Protein AF-A0A6A8MJF0-F1 (afdb_monomer)

Foldseek 3Di:
DDPLCVVQPDPLLVLLVVLLVVQVVLLVVVCLVVVVDDPDPLPPDPLVVLVVSPPRGQDSVLPDDDPSSNVSNCVQNVRHGDDVSSVVCCVPPPVVVVHDDDDADSCNPDDDDDPVNSVPDDDDPVVVVSSVSSVVSSVVVVVVVVD

Secondary structure (DSSP, 8-state):
--HHHHHH--HHHHHHHHHHHHHHHH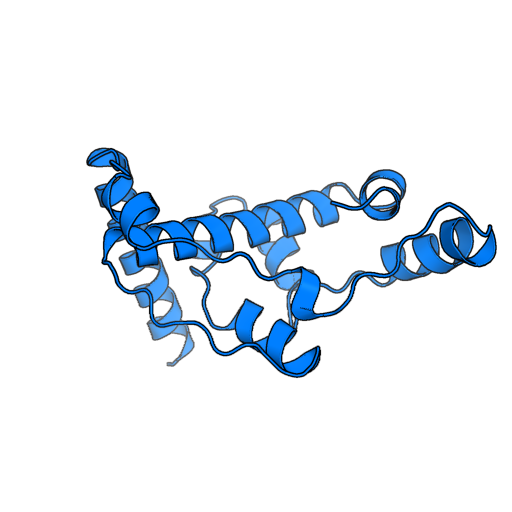HHHHHHHTT--------SSHHHHHHHHHHTSPPHHHH---HHHHHHHHHH-SSS---HHHHHHIIIIIITTT-------GGGG--PPPHHHHHT----HHHHHHHHHHHHHHHHHHHHH--

pLDDT: mean 85.82, std 11.09, range [47.94, 97.62]

Radius of gyration: 17.64 Å; Cα contacts (8 Å, |Δi|>4): 91; chains: 1; bounding box: 42×36×48 Å

Mean predicted aligned error: 6.25 Å

Solvent-accessible surface area (backbone atoms only — not comparable to full-atom values): 8968 Å² total; per-residue (Å²): 138,57,72,63,53,69,76,58,44,49,68,62,54,51,51,23,50,54,54,51,54,47,32,49,50,52,38,51,52,51,28,60,77,68,70,60,71,71,85,75,77,80,61,90,45,72,68,53,48,42,51,57,64,67,77,67,49,62,44,64,78,45,78,50,83,55,64,67,55,51,50,34,32,53,70,28,47,77,86,42,85,58,54,69,74,43,52,52,48,39,47,61,67,33,58,72,63,68,50,95,81,82,90,78,58,88,72,72,80,65,80,92,79,56,71,69,65,57,71,69,63,80,77,58,68,70,56,53,52,52,52,52,54,36,50,54,44,20,53,54,53,55,56,62,73,76,108

Sequence (147 aa):
ISAPLIAYGLIGTIHAILAHEFLHSLELIRKISKMDLVSDEITGNLFESVYADETRLFESKAVFQDRTLLDHITKRFPAGFRDHKLEDKVVKFWLKQNLPKINIALDANTVKLSAESLSKIKFDPVFLERLGQLEQKSAKIRKKKSY

Nearest PDB structures (foldseek):
  3f4m-assembly1_A  TM=2.335E-01  e=8.018E+00  Homo sapiens

Structure (mmCIF, N/CA/C/O backbone):
data_AF-A0A6A8MJF0-F1
#
_entry.id   AF-A0A6A8MJF0-F1
#
loop_
_atom_site.group_PDB
_atom_site.id
_atom_site.type_symbol
_atom_site.label_atom_id
_atom_site.label_alt_id
_atom_site.label_comp_id
_atom_site.label_asym_id
_atom_site.label_entity_id
_atom_site.label_seq_id
_atom_site.pdbx_PDB_ins_code
_atom_site.Cartn_x
_atom_site.Cartn_y
_atom_site.Cartn_z
_atom_site.occupancy
_atom_site.B_iso_or_equiv
_atom_site.auth_seq_id
_atom_site.auth_comp_id
_atom_site.auth_asym_id
_atom_site.auth_atom_id
_atom_site.pdbx_PDB_model_num
ATOM 1 N N . ILE A 1 1 ? 8.431 -6.801 -3.391 1.00 71.12 1 ILE A N 1
ATOM 2 C CA . ILE A 1 1 ? 8.868 -5.758 -4.360 1.00 71.12 1 ILE A CA 1
ATOM 3 C C . ILE A 1 1 ? 9.779 -6.416 -5.392 1.00 71.12 1 ILE A C 1
ATOM 5 O O . ILE A 1 1 ? 10.695 -7.120 -4.988 1.00 71.12 1 ILE A O 1
ATOM 9 N N . SER A 1 2 ? 9.516 -6.252 -6.692 1.00 87.31 2 SER A N 1
ATOM 10 C CA . SER A 1 2 ? 10.307 -6.881 -7.762 1.00 87.31 2 SER A CA 1
ATOM 11 C C . SER A 1 2 ? 11.415 -5.952 -8.283 1.00 87.31 2 SER A C 1
ATOM 13 O O . SER A 1 2 ? 11.277 -4.730 -8.250 1.00 87.31 2 SER A O 1
ATOM 15 N N . ALA A 1 3 ? 12.514 -6.516 -8.796 1.00 92.56 3 ALA A N 1
ATOM 16 C CA . ALA A 1 3 ? 13.615 -5.730 -9.365 1.00 92.56 3 ALA A CA 1
ATOM 17 C C . ALA A 1 3 ? 13.190 -4.788 -10.520 1.00 92.56 3 ALA A C 1
ATOM 19 O O . ALA A 1 3 ? 13.614 -3.631 -10.508 1.00 92.56 3 ALA A O 1
ATOM 20 N N . PRO A 1 4 ? 12.302 -5.189 -11.458 1.00 93.44 4 PRO A N 1
ATOM 21 C CA . PRO A 1 4 ? 11.810 -4.281 -12.495 1.00 93.44 4 PRO A CA 1
ATOM 22 C C . PRO A 1 4 ? 11.032 -3.078 -11.938 1.00 93.44 4 PRO A C 1
ATOM 24 O O . PRO A 1 4 ? 11.129 -1.981 -12.487 1.00 93.44 4 PRO A O 1
ATOM 27 N N . LEU A 1 5 ? 10.283 -3.258 -10.840 1.00 93.62 5 LEU A N 1
ATOM 28 C CA . LEU A 1 5 ? 9.567 -2.162 -10.181 1.00 93.62 5 LEU A CA 1
ATOM 29 C C . LEU A 1 5 ? 10.545 -1.126 -9.617 1.00 93.62 5 LEU A C 1
ATOM 31 O O . LEU A 1 5 ? 10.307 0.067 -9.759 1.00 93.62 5 LEU A O 1
ATOM 35 N N . ILE A 1 6 ? 11.656 -1.567 -9.025 1.00 93.44 6 ILE A N 1
ATOM 36 C CA . ILE A 1 6 ? 12.693 -0.660 -8.514 1.00 93.44 6 ILE A CA 1
ATOM 37 C C . ILE A 1 6 ? 13.414 0.040 -9.672 1.00 93.44 6 ILE A C 1
ATOM 39 O O . ILE A 1 6 ? 13.634 1.246 -9.621 1.00 93.44 6 ILE A O 1
ATOM 43 N N . ALA A 1 7 ? 13.760 -0.699 -10.728 1.00 94.50 7 ALA A N 1
ATOM 44 C CA . ALA A 1 7 ? 14.525 -0.164 -11.852 1.00 94.50 7 ALA A CA 1
ATOM 45 C C . ALA A 1 7 ? 13.745 0.869 -12.685 1.00 94.50 7 ALA A C 1
ATOM 47 O O . ALA A 1 7 ? 14.335 1.815 -13.207 1.00 94.50 7 ALA A O 1
ATOM 48 N N . TYR A 1 8 ? 12.431 0.683 -12.847 1.00 95.88 8 TYR A N 1
ATOM 49 C CA . TYR A 1 8 ? 11.631 1.465 -13.799 1.00 95.88 8 TYR A CA 1
ATOM 50 C C . TYR A 1 8 ? 10.444 2.207 -13.184 1.00 95.88 8 TYR A C 1
ATOM 52 O O . TYR A 1 8 ? 9.847 3.050 -13.867 1.00 95.88 8 TYR A O 1
ATOM 60 N N . GLY A 1 9 ? 10.092 1.905 -11.934 1.00 94.00 9 GLY A N 1
ATOM 61 C CA . GLY A 1 9 ? 9.001 2.548 -11.216 1.00 94.00 9 GLY A CA 1
ATOM 62 C C . GLY A 1 9 ? 9.306 4.011 -10.933 1.00 94.00 9 GLY A C 1
ATOM 63 O O . GLY A 1 9 ? 10.405 4.378 -10.523 1.00 94.00 9 GLY A O 1
ATOM 64 N N . LEU A 1 10 ? 8.311 4.871 -11.139 1.00 94.31 10 LEU A N 1
ATOM 65 C CA . LEU A 1 10 ? 8.398 6.247 -10.663 1.00 94.31 10 LEU A CA 1
ATOM 66 C C . LEU A 1 10 ? 8.301 6.257 -9.135 1.00 94.31 10 LEU A C 1
ATOM 68 O O . LEU A 1 10 ? 7.578 5.447 -8.557 1.00 94.31 10 LEU A O 1
ATOM 72 N N . ILE A 1 11 ? 8.937 7.233 -8.487 1.00 92.06 11 ILE A N 1
ATOM 73 C CA . ILE A 1 11 ? 8.864 7.404 -7.025 1.00 92.06 11 ILE A CA 1
ATOM 74 C C . ILE A 1 11 ? 7.404 7.453 -6.552 1.00 92.06 11 ILE A C 1
ATOM 76 O O . ILE A 1 11 ? 7.042 6.783 -5.591 1.00 92.06 11 ILE A O 1
ATOM 80 N N . GLY A 1 12 ? 6.532 8.161 -7.279 1.00 91.81 12 GLY A N 1
ATOM 81 C CA . GLY A 1 12 ? 5.098 8.201 -6.975 1.00 91.81 12 GLY A CA 1
ATOM 82 C C . GLY A 1 12 ? 4.402 6.839 -7.077 1.00 91.81 12 GLY A C 1
ATOM 83 O O . GLY A 1 12 ? 3.528 6.544 -6.269 1.00 91.81 12 GLY A O 1
ATOM 84 N N . THR A 1 13 ? 4.815 5.988 -8.021 1.00 92.31 13 THR A N 1
ATOM 85 C CA . THR A 1 13 ? 4.311 4.612 -8.162 1.00 92.31 13 THR A CA 1
ATOM 86 C C . THR A 1 13 ? 4.753 3.753 -6.978 1.00 92.31 13 THR A C 1
ATOM 88 O O . THR A 1 13 ? 3.931 3.068 -6.379 1.00 92.31 13 THR A O 1
ATOM 91 N N . ILE A 1 14 ? 6.029 3.835 -6.594 1.00 93.00 14 ILE A N 1
ATOM 92 C CA . ILE A 1 14 ? 6.570 3.099 -5.444 1.00 93.00 14 ILE A CA 1
ATOM 93 C C . ILE A 1 14 ? 5.871 3.541 -4.152 1.00 93.00 14 ILE A C 1
ATOM 95 O O . ILE A 1 14 ? 5.418 2.697 -3.387 1.00 93.00 14 ILE A O 1
ATOM 99 N N . HIS A 1 15 ? 5.718 4.850 -3.933 1.00 92.88 15 HIS A N 1
ATOM 100 C CA . HIS A 1 15 ? 5.002 5.381 -2.771 1.00 92.88 15 HIS A CA 1
ATOM 101 C C . HIS A 1 15 ? 3.540 4.931 -2.726 1.00 92.88 15 HIS A C 1
ATOM 103 O O . HIS A 1 15 ? 3.059 4.585 -1.652 1.00 92.88 15 HIS A O 1
ATOM 109 N N . ALA A 1 16 ? 2.842 4.905 -3.867 1.00 92.62 16 ALA A N 1
ATOM 110 C CA . ALA A 1 16 ? 1.463 4.424 -3.923 1.00 92.62 16 ALA A CA 1
ATOM 111 C C . ALA A 1 16 ? 1.361 2.953 -3.504 1.00 92.62 16 ALA A C 1
ATOM 113 O O . ALA A 1 16 ? 0.513 2.624 -2.682 1.00 92.62 16 ALA A O 1
ATOM 114 N N . ILE A 1 17 ? 2.248 2.095 -4.026 1.00 92.19 17 ILE A N 1
ATOM 115 C CA . ILE A 1 17 ? 2.292 0.670 -3.670 1.00 92.19 17 ILE A CA 1
ATOM 116 C C . ILE A 1 17 ? 2.578 0.506 -2.182 1.00 92.19 17 ILE A C 1
ATOM 118 O O . ILE A 1 17 ? 1.826 -0.160 -1.488 1.00 92.19 17 ILE A O 1
ATOM 122 N N . LEU A 1 18 ? 3.620 1.154 -1.661 1.00 93.06 18 LEU A N 1
ATOM 123 C CA . LEU A 1 18 ? 3.964 1.042 -0.242 1.00 93.06 18 LEU A CA 1
ATOM 124 C C . LEU A 1 18 ? 2.836 1.528 0.671 1.00 93.06 18 LEU A C 1
ATOM 126 O O . LEU A 1 18 ? 2.572 0.914 1.699 1.00 93.06 18 LEU A O 1
ATOM 130 N N . ALA A 1 19 ? 2.162 2.615 0.300 1.00 93.62 19 ALA A N 1
ATOM 131 C CA . ALA A 1 19 ? 1.031 3.115 1.062 1.00 93.62 19 ALA A CA 1
ATOM 132 C C . ALA A 1 19 ? -0.165 2.156 1.014 1.00 93.62 19 ALA A C 1
ATOM 134 O O . ALA A 1 19 ? -0.820 1.973 2.035 1.00 93.62 19 ALA A O 1
ATOM 135 N N . HIS A 1 20 ? -0.421 1.516 -0.128 1.00 91.75 20 HIS A N 1
ATOM 136 C CA . HIS A 1 20 ? -1.443 0.477 -0.268 1.00 91.75 20 HIS A CA 1
ATOM 137 C C . HIS A 1 20 ? -1.141 -0.747 0.609 1.00 91.75 20 HIS A C 1
ATOM 13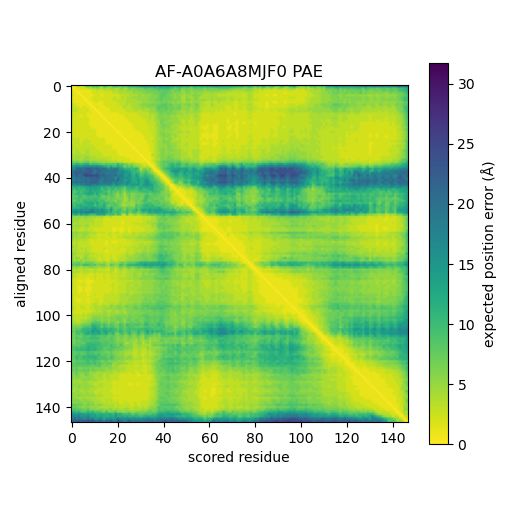9 O O . HIS A 1 20 ? -1.957 -1.122 1.446 1.00 91.75 20 HIS A O 1
ATOM 145 N N . GLU A 1 21 ? 0.078 -1.287 0.536 1.00 90.12 21 GLU A N 1
ATOM 146 C CA . GLU A 1 21 ? 0.520 -2.407 1.386 1.00 90.12 21 GLU A CA 1
ATOM 147 C C . GLU A 1 21 ? 0.520 -2.057 2.886 1.00 90.12 21 GLU A C 1
ATOM 149 O O . GLU A 1 21 ? 0.284 -2.902 3.756 1.00 90.12 21 GLU A O 1
ATOM 154 N N . PHE A 1 22 ? 0.748 -0.786 3.224 1.00 94.06 22 PHE A N 1
ATOM 155 C CA . PHE A 1 22 ? 0.618 -0.315 4.598 1.00 94.06 22 PHE A CA 1
ATOM 156 C C . PHE A 1 22 ? -0.836 -0.362 5.088 1.00 94.06 22 PHE A C 1
ATOM 158 O O . PHE A 1 22 ? -1.076 -0.748 6.233 1.00 94.06 22 PHE A O 1
ATOM 165 N N . LEU A 1 23 ? -1.817 -0.034 4.236 1.00 92.94 23 LEU A N 1
ATOM 166 C CA . LEU A 1 23 ? -3.236 -0.191 4.580 1.00 92.94 23 LEU A CA 1
ATOM 167 C C . LEU A 1 23 ? -3.581 -1.664 4.842 1.00 92.94 23 LEU A C 1
ATOM 169 O O . LEU A 1 23 ? -4.289 -1.945 5.811 1.00 92.94 23 LEU A O 1
ATOM 173 N N . HIS A 1 24 ? -3.035 -2.592 4.047 1.00 89.62 24 HIS A N 1
ATOM 174 C CA . HIS A 1 24 ? -3.186 -4.039 4.273 1.00 89.62 24 HIS A CA 1
ATOM 175 C C . HIS A 1 24 ? -2.611 -4.471 5.613 1.00 89.62 24 HIS A C 1
ATOM 177 O O . HIS A 1 24 ? -3.243 -5.212 6.362 1.00 89.62 24 HIS A O 1
ATOM 183 N N . SER A 1 25 ? -1.437 -3.947 5.958 1.00 90.88 25 SER A N 1
ATOM 184 C CA . SER A 1 25 ? -0.798 -4.221 7.246 1.00 90.88 25 SER A CA 1
ATOM 185 C C . SER A 1 25 ? -1.660 -3.740 8.420 1.00 90.88 25 SER A C 1
ATOM 187 O O . SER A 1 25 ? -1.830 -4.467 9.400 1.00 90.88 25 SER A O 1
ATOM 189 N N . LEU A 1 26 ? -2.248 -2.541 8.323 1.00 93.38 26 LEU A N 1
ATOM 190 C CA . LEU A 1 26 ? -3.169 -2.027 9.343 1.00 93.38 26 LEU A CA 1
ATOM 191 C C . LEU A 1 26 ? -4.424 -2.895 9.470 1.00 93.38 26 LEU A C 1
ATOM 193 O O . LEU A 1 26 ? -4.863 -3.165 10.587 1.00 93.38 26 LEU A O 1
ATOM 197 N N . GLU A 1 27 ? -4.990 -3.342 8.349 1.00 90.31 27 GLU A N 1
ATOM 198 C CA . GLU A 1 27 ? -6.162 -4.219 8.345 1.00 90.31 27 GLU A CA 1
ATOM 199 C C . GLU A 1 27 ? -5.858 -5.585 8.964 1.00 90.31 27 GLU A C 1
ATOM 201 O O . GLU A 1 27 ? -6.620 -6.067 9.804 1.00 90.31 27 GLU A O 1
ATOM 206 N N . LEU A 1 28 ? -4.716 -6.182 8.623 1.00 87.94 28 LEU A N 1
ATOM 207 C CA . LEU A 1 28 ? -4.269 -7.433 9.225 1.00 87.94 28 LEU A CA 1
ATOM 208 C C . LEU A 1 28 ? -4.138 -7.289 10.743 1.00 87.94 28 LEU A C 1
ATOM 210 O O . LEU A 1 28 ? -4.682 -8.098 11.492 1.00 87.94 28 LEU A O 1
ATOM 214 N N . ILE A 1 29 ? -3.470 -6.232 11.212 1.00 90.81 29 ILE A N 1
ATOM 215 C CA . ILE A 1 29 ? -3.308 -5.994 12.648 1.00 90.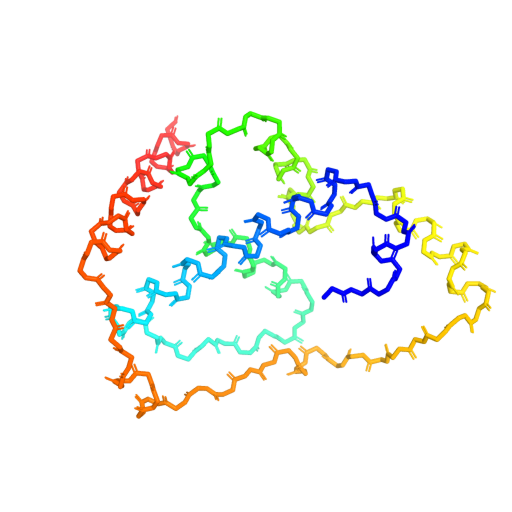81 29 ILE A CA 1
ATOM 216 C C . ILE A 1 29 ? -4.664 -5.756 13.324 1.00 90.81 29 ILE A C 1
ATOM 218 O O . ILE A 1 29 ? -4.899 -6.281 14.412 1.00 90.81 29 ILE A O 1
ATOM 222 N N . ARG A 1 30 ? -5.587 -5.030 12.679 1.00 90.75 30 ARG A N 1
ATOM 223 C CA . ARG A 1 30 ? -6.958 -4.836 13.175 1.00 90.75 30 ARG A CA 1
ATOM 224 C C . ARG A 1 30 ? -7.658 -6.177 13.382 1.00 90.75 30 ARG A C 1
ATOM 226 O O . ARG A 1 30 ? -8.159 -6.421 14.480 1.00 90.75 30 ARG A O 1
ATOM 233 N N . LYS A 1 31 ? -7.641 -7.055 12.375 1.00 88.12 31 LYS A N 1
ATOM 234 C CA . LYS A 1 31 ? -8.237 -8.398 12.452 1.00 88.12 31 LYS A CA 1
ATOM 235 C C . LYS A 1 31 ? -7.608 -9.239 13.562 1.00 88.12 31 LYS A C 1
ATOM 237 O O . LYS A 1 31 ? -8.333 -9.785 14.390 1.00 88.12 31 LYS A O 1
ATOM 242 N N . ILE A 1 32 ? -6.274 -9.270 13.645 1.00 88.50 32 ILE A N 1
ATOM 243 C CA . ILE A 1 32 ? -5.554 -9.997 14.704 1.00 88.50 32 ILE A CA 1
ATOM 244 C C . ILE A 1 32 ? -5.934 -9.455 16.087 1.00 88.50 32 ILE A C 1
ATOM 246 O O . ILE A 1 32 ? -6.249 -10.233 16.983 1.00 88.50 32 ILE A O 1
ATOM 250 N N . SER A 1 33 ? -5.959 -8.130 16.268 1.00 89.06 33 SER A N 1
ATOM 251 C CA . SER A 1 33 ? -6.252 -7.509 17.568 1.00 89.06 33 SER A CA 1
ATOM 252 C C . SER A 1 33 ? -7.661 -7.813 18.087 1.00 89.06 33 SER A C 1
ATOM 254 O O . SER A 1 33 ? -7.873 -7.846 19.296 1.00 89.06 33 SER A O 1
ATOM 256 N N . LYS A 1 34 ? -8.616 -8.057 17.181 1.00 87.69 34 LYS A N 1
ATOM 257 C CA . LYS A 1 34 ? -10.007 -8.402 17.505 1.00 87.69 34 LYS A CA 1
ATOM 258 C C . LYS A 1 34 ? -10.273 -9.909 17.523 1.00 87.69 34 LYS A C 1
ATOM 260 O O . LYS A 1 34 ? -11.402 -10.301 17.796 1.00 87.69 34 LYS A O 1
ATOM 265 N N . MET A 1 35 ? -9.265 -10.735 17.221 1.00 81.44 35 MET A N 1
ATOM 266 C CA . MET A 1 35 ? -9.426 -12.169 16.933 1.00 81.44 35 MET A CA 1
ATOM 267 C C . MET A 1 35 ? -10.492 -12.440 15.852 1.00 81.44 35 MET A C 1
ATOM 269 O O . MET A 1 35 ? -11.130 -13.488 15.834 1.00 81.44 35 MET A O 1
ATOM 273 N N . ASP A 1 36 ? -10.659 -11.492 14.929 1.00 73.69 36 ASP A N 1
ATOM 274 C CA . ASP A 1 36 ? -11.610 -11.522 13.814 1.00 73.69 36 ASP A CA 1
ATOM 275 C C . ASP A 1 36 ? -10.919 -12.088 12.562 1.00 73.69 36 ASP A C 1
ATOM 277 O O . ASP A 1 36 ? -10.768 -11.429 11.531 1.00 73.69 36 ASP A O 1
ATOM 281 N N . LEU A 1 37 ? -10.375 -13.299 12.702 1.00 67.75 37 LEU A N 1
ATOM 282 C CA . LEU A 1 37 ? -9.672 -14.019 11.643 1.00 67.75 37 LEU A CA 1
ATOM 283 C C . LEU A 1 37 ? -10.521 -15.212 11.218 1.00 67.75 37 LEU A C 1
ATOM 285 O O . LEU A 1 37 ? -10.333 -16.334 11.684 1.00 67.75 37 LEU A O 1
ATOM 289 N N . VAL A 1 38 ? -11.472 -14.967 10.323 1.00 60.41 38 VAL A N 1
ATOM 290 C CA . VAL A 1 38 ? -12.063 -16.049 9.532 1.00 60.41 38 VAL A CA 1
ATOM 291 C C . VAL A 1 38 ? -10.989 -16.523 8.552 1.00 60.41 38 VAL A C 1
ATOM 293 O O . VAL A 1 38 ? -10.245 -15.698 8.019 1.00 60.41 38 VAL A O 1
ATOM 296 N N . SER A 1 39 ? -10.871 -17.838 8.336 1.00 57.19 39 SER A N 1
ATOM 297 C CA . SER A 1 39 ? -10.021 -18.357 7.259 1.00 57.19 39 SER A CA 1
ATOM 298 C C . SER A 1 39 ? -10.452 -17.686 5.961 1.00 57.19 39 SER A C 1
ATOM 300 O O . SER A 1 39 ? -11.577 -17.904 5.513 1.00 57.19 39 SER A O 1
ATOM 302 N N . ASP A 1 40 ? -9.584 -16.858 5.386 1.00 59.53 40 ASP A N 1
ATOM 303 C CA . ASP A 1 40 ? -9.879 -16.234 4.104 1.00 59.53 40 ASP A CA 1
ATOM 304 C C . ASP A 1 40 ? -10.015 -17.327 3.040 1.00 59.53 40 ASP A C 1
ATOM 306 O O . ASP A 1 40 ? -9.239 -18.289 3.008 1.00 59.53 40 ASP A O 1
ATOM 310 N N . GLU A 1 41 ? -11.046 -17.205 2.203 1.00 57.44 41 GLU A N 1
ATOM 311 C CA . GLU A 1 41 ? -11.225 -18.083 1.055 1.00 57.44 41 GLU A CA 1
ATOM 312 C C . GLU A 1 41 ? -10.004 -17.942 0.144 1.00 57.44 41 GLU A C 1
ATOM 314 O O . GLU A 1 41 ? -9.585 -16.833 -0.198 1.00 57.44 41 GLU A O 1
ATOM 319 N N . ILE A 1 42 ? -9.412 -19.073 -0.238 1.00 59.62 42 ILE A N 1
ATOM 320 C CA . ILE A 1 42 ? -8.348 -19.086 -1.237 1.00 59.62 42 ILE A CA 1
ATOM 321 C C . ILE A 1 42 ? -9.017 -18.720 -2.562 1.00 59.62 42 ILE A C 1
ATOM 323 O O . ILE A 1 42 ? -9.699 -19.547 -3.163 1.00 59.62 42 ILE A O 1
ATOM 327 N N . THR A 1 43 ? -8.853 -17.469 -2.988 1.00 60.56 43 THR A N 1
ATOM 328 C CA . THR A 1 43 ? -9.358 -16.980 -4.276 1.00 60.56 43 THR A CA 1
ATOM 329 C C . THR A 1 43 ? -8.816 -17.860 -5.398 1.00 60.56 43 THR A C 1
ATOM 331 O O . THR A 1 43 ? -7.601 -18.040 -5.509 1.00 60.56 43 THR A O 1
ATOM 334 N N . GLY A 1 44 ? -9.705 -18.419 -6.220 1.00 60.56 44 GLY A N 1
ATOM 335 C CA . GLY A 1 44 ? -9.340 -19.411 -7.236 1.00 60.56 44 GLY A CA 1
ATOM 336 C C . GLY A 1 44 ? -8.768 -18.793 -8.512 1.00 60.56 44 GLY A C 1
ATOM 337 O O . GLY A 1 44 ? -8.241 -19.504 -9.369 1.00 60.56 44 GLY A O 1
ATOM 338 N N . ASN A 1 45 ? -8.880 -17.470 -8.667 1.00 70.62 45 ASN A N 1
ATOM 339 C CA . ASN A 1 45 ? -8.437 -16.748 -9.853 1.00 70.62 45 ASN A CA 1
ATOM 340 C C . ASN A 1 45 ? -7.927 -15.328 -9.537 1.00 70.62 45 ASN A C 1
ATOM 342 O O . ASN A 1 45 ? -8.181 -14.753 -8.478 1.00 70.62 45 ASN A O 1
ATOM 346 N N . LEU A 1 46 ? -7.198 -14.752 -10.500 1.00 69.06 46 LEU A N 1
ATOM 347 C CA . LEU A 1 46 ? -6.576 -13.431 -10.376 1.00 69.06 46 LEU A CA 1
ATOM 348 C C . LEU A 1 46 ? -7.607 -12.306 -10.178 1.00 69.06 46 LEU A C 1
ATOM 350 O O . LEU A 1 46 ? -7.344 -11.365 -9.437 1.00 69.06 46 LEU A O 1
ATOM 354 N N . PHE A 1 47 ? -8.782 -12.396 -10.801 1.00 70.56 47 PHE A N 1
ATOM 355 C CA . PHE A 1 47 ? -9.804 -11.352 -10.699 1.00 70.56 47 PHE A CA 1
ATOM 356 C C . PHE A 1 47 ? -10.396 -11.260 -9.290 1.00 70.56 47 PHE A C 1
ATOM 358 O O . PHE A 1 47 ? -10.507 -10.163 -8.748 1.00 70.56 47 PHE A O 1
ATOM 365 N N . GLU A 1 48 ? -10.705 -12.400 -8.676 1.00 71.00 48 GLU A N 1
ATOM 366 C CA . GLU A 1 48 ? -11.140 -12.481 -7.280 1.00 71.00 48 GLU A CA 1
ATOM 367 C C . GLU A 1 48 ? -10.071 -11.946 -6.331 1.00 71.00 48 GLU A C 1
ATOM 369 O O . GLU A 1 48 ? -10.398 -11.182 -5.427 1.00 71.00 48 GLU A O 1
ATOM 374 N N . SER A 1 49 ? -8.796 -12.283 -6.569 1.00 72.75 49 SER A N 1
ATOM 375 C CA . SER A 1 49 ? -7.694 -11.777 -5.743 1.00 72.75 49 SER A CA 1
ATOM 376 C C . SER A 1 49 ? -7.586 -10.250 -5.796 1.00 72.75 49 SER A C 1
ATOM 378 O O . SER A 1 49 ? -7.460 -9.614 -4.755 1.00 72.75 49 SER A O 1
ATOM 380 N N . VAL A 1 50 ? -7.739 -9.646 -6.982 1.00 72.75 50 VAL A N 1
ATOM 381 C CA . VAL A 1 50 ? -7.718 -8.185 -7.157 1.00 72.75 50 VAL A CA 1
ATOM 382 C C . VAL A 1 50 ? -8.932 -7.534 -6.492 1.00 72.75 50 VAL A C 1
ATOM 384 O O . VAL A 1 50 ? -8.798 -6.499 -5.851 1.00 72.75 50 VAL A O 1
ATOM 387 N N . TYR A 1 51 ? -10.114 -8.142 -6.590 1.00 68.50 51 TYR A N 1
ATOM 388 C CA . TYR A 1 51 ? -11.327 -7.608 -5.969 1.00 68.50 51 TYR A CA 1
ATOM 389 C C . TYR A 1 51 ? -11.307 -7.704 -4.431 1.00 68.50 51 TYR A C 1
ATOM 391 O O . TYR A 1 51 ? -11.719 -6.778 -3.724 1.00 68.50 51 TYR A O 1
ATOM 399 N N . ALA A 1 52 ? -10.807 -8.817 -3.890 1.00 68.62 52 ALA A N 1
ATOM 400 C CA . ALA A 1 52 ? -10.630 -8.998 -2.452 1.00 68.62 52 ALA A CA 1
ATOM 401 C C . ALA A 1 52 ? -9.646 -7.970 -1.866 1.00 68.62 52 ALA A C 1
ATOM 403 O O . ALA A 1 52 ? -9.859 -7.489 -0.750 1.00 68.62 52 ALA A O 1
ATOM 404 N N . ASP A 1 53 ? -8.623 -7.599 -2.641 1.00 70.31 53 ASP A N 1
ATOM 405 C CA . ASP A 1 53 ? -7.610 -6.609 -2.278 1.00 70.31 53 ASP A CA 1
ATOM 406 C C . ASP A 1 53 ? -8.207 -5.210 -2.038 1.00 70.31 53 ASP A C 1
ATOM 408 O O . ASP A 1 53 ? -7.821 -4.501 -1.110 1.00 70.31 53 ASP A O 1
ATOM 412 N N . GLU A 1 54 ? -9.210 -4.820 -2.828 1.00 69.00 54 GLU A N 1
ATOM 413 C CA . GLU A 1 54 ? -9.801 -3.477 -2.764 1.00 69.00 54 GLU A CA 1
ATOM 414 C C . GLU A 1 54 ? -10.877 -3.316 -1.689 1.00 69.00 54 GLU A C 1
ATOM 416 O O . GLU A 1 54 ? -11.059 -2.237 -1.120 1.00 69.00 54 GLU A O 1
ATOM 421 N N . THR A 1 55 ? -11.622 -4.379 -1.397 1.00 62.12 55 THR A N 1
ATOM 422 C CA . THR A 1 55 ? -12.857 -4.284 -0.598 1.00 62.12 55 THR A CA 1
ATOM 423 C C . THR A 1 55 ? -12.624 -4.256 0.914 1.00 62.12 55 THR A C 1
ATOM 425 O O . THR A 1 55 ? -13.539 -3.945 1.683 1.00 62.12 55 THR A O 1
ATOM 428 N N . ARG A 1 56 ? -11.402 -4.543 1.374 1.00 65.19 56 ARG A N 1
ATOM 429 C CA . ARG A 1 56 ? -11.123 -4.852 2.788 1.00 65.19 56 ARG A CA 1
ATOM 430 C C . ARG A 1 56 ? -10.244 -3.830 3.510 1.00 65.19 56 ARG A C 1
ATOM 432 O O . ARG A 1 56 ? -9.975 -4.000 4.689 1.00 65.19 56 ARG A O 1
ATOM 439 N N . LEU A 1 57 ? -9.853 -2.741 2.854 1.00 81.06 57 LEU A N 1
ATOM 440 C CA . LEU A 1 57 ? -8.852 -1.803 3.375 1.00 81.06 57 LEU A CA 1
ATOM 441 C C . LEU A 1 57 ? -9.418 -0.598 4.125 1.00 81.06 57 LEU A C 1
ATOM 443 O O . LEU A 1 57 ? -10.468 -0.069 3.770 1.00 81.06 57 LEU A O 1
ATOM 447 N N . PHE A 1 58 ? -8.675 -0.061 5.094 1.00 87.75 58 PHE A N 1
ATOM 448 C CA . PHE A 1 58 ? -8.939 1.289 5.606 1.00 87.75 58 PHE A CA 1
ATOM 449 C C . PHE A 1 58 ? -9.024 2.305 4.455 1.00 87.75 58 PHE A C 1
ATOM 451 O O . PHE A 1 58 ? -8.241 2.256 3.510 1.00 87.75 58 PHE A O 1
ATOM 458 N N . GLU A 1 59 ? -9.936 3.276 4.549 1.00 90.50 59 GLU A N 1
ATOM 459 C CA . GLU A 1 59 ? -9.959 4.391 3.602 1.00 90.50 59 GLU A CA 1
ATOM 460 C C . GLU A 1 59 ? -8.620 5.135 3.653 1.00 90.50 59 GLU A C 1
ATOM 462 O O . GLU A 1 59 ? -8.222 5.626 4.710 1.00 90.50 59 GLU A O 1
ATOM 467 N N . SER A 1 60 ? -7.954 5.290 2.507 1.00 91.25 60 SER A N 1
ATOM 468 C CA . SER A 1 60 ? -6.643 5.954 2.417 1.00 91.25 60 SER A CA 1
ATOM 469 C C . SER A 1 60 ? -6.645 7.350 3.057 1.00 91.25 60 SER A C 1
ATOM 471 O O . SER A 1 60 ? -5.716 7.706 3.778 1.00 91.25 60 SER A O 1
ATOM 473 N N . LYS A 1 61 ? -7.740 8.106 2.898 1.00 92.62 61 LYS A N 1
ATOM 474 C CA . LYS A 1 61 ? -7.957 9.435 3.507 1.00 92.62 61 LYS A CA 1
ATOM 475 C C . LYS A 1 61 ? -8.111 9.425 5.033 1.00 92.62 61 LYS A C 1
ATOM 477 O O . LYS A 1 61 ? -8.021 10.480 5.653 1.00 92.62 61 LYS A O 1
ATOM 482 N N . ALA A 1 62 ? -8.397 8.277 5.645 1.00 93.88 62 ALA A N 1
ATOM 483 C CA . ALA A 1 62 ? -8.414 8.148 7.101 1.00 93.88 62 ALA A CA 1
ATOM 484 C C . ALA A 1 62 ? -6.993 8.048 7.677 1.00 93.88 62 ALA A C 1
ATOM 486 O O . ALA A 1 62 ? -6.773 8.485 8.806 1.00 93.88 62 ALA A O 1
ATOM 487 N N . VAL A 1 63 ? -6.062 7.477 6.904 1.00 94.62 63 VAL A N 1
ATOM 488 C CA . VAL A 1 63 ? -4.699 7.127 7.332 1.00 94.62 63 VAL A CA 1
ATOM 489 C C . VAL A 1 63 ? -3.680 8.181 6.906 1.00 94.62 63 VAL A C 1
ATOM 491 O O . VAL A 1 63 ? -2.833 8.576 7.705 1.00 94.62 63 VAL A O 1
ATOM 494 N N . PHE A 1 64 ? -3.779 8.680 5.675 1.00 95.38 64 PHE A N 1
ATOM 495 C CA . PHE A 1 64 ? -2.822 9.625 5.106 1.00 95.38 64 PHE A CA 1
ATOM 496 C C . PHE A 1 64 ? -3.402 11.037 5.017 1.00 95.38 64 PHE A C 1
ATOM 498 O O . PHE A 1 64 ? -4.572 11.228 4.689 1.00 95.38 64 PHE A O 1
ATOM 505 N N . GLN A 1 65 ? -2.554 12.034 5.276 1.00 93.81 65 GLN A N 1
ATOM 506 C CA . GLN A 1 65 ? -2.888 13.459 5.137 1.00 93.81 65 GLN A CA 1
ATOM 507 C C . GLN A 1 65 ? -2.270 14.090 3.880 1.00 93.81 65 GLN A C 1
ATOM 509 O O . GLN A 1 65 ? -2.752 15.117 3.406 1.00 93.81 65 GLN A O 1
ATOM 514 N N . ASP A 1 66 ? -1.219 13.477 3.327 1.00 95.44 66 ASP A N 1
ATOM 515 C CA . ASP A 1 66 ? -0.535 13.968 2.133 1.00 95.44 66 ASP A CA 1
ATOM 516 C C . ASP A 1 66 ? -1.438 13.831 0.898 1.00 95.44 66 ASP A C 1
ATOM 518 O O . ASP A 1 66 ? -1.778 12.729 0.459 1.00 95.44 66 ASP A O 1
ATOM 522 N N . ARG A 1 67 ? -1.818 14.975 0.321 1.00 93.12 67 ARG A N 1
ATOM 523 C CA . ARG A 1 67 ? -2.704 15.040 -0.846 1.00 93.12 67 ARG A CA 1
ATOM 524 C C . ARG A 1 67 ? -2.093 14.390 -2.086 1.00 93.12 67 ARG A C 1
ATOM 526 O O . ARG A 1 67 ? -2.818 13.751 -2.840 1.00 93.12 67 ARG A O 1
ATOM 533 N N . THR A 1 68 ? -0.790 14.537 -2.294 1.00 93.38 68 THR A N 1
ATOM 534 C CA . THR A 1 68 ? -0.079 13.957 -3.438 1.00 93.38 68 THR A CA 1
ATOM 535 C C . THR A 1 68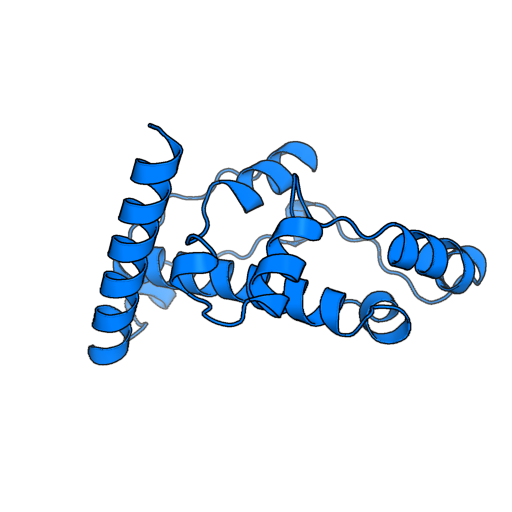 ? -0.062 12.438 -3.335 1.00 93.38 68 THR A C 1
ATOM 537 O O . THR A 1 68 ? -0.341 11.747 -4.313 1.00 93.38 68 THR A O 1
ATOM 540 N N . LEU A 1 69 ? 0.201 11.905 -2.140 1.00 92.56 69 LEU A N 1
ATOM 541 C CA . LEU A 1 69 ? 0.157 10.469 -1.888 1.00 92.56 69 LEU A CA 1
ATOM 542 C C . LEU A 1 69 ? -1.253 9.905 -2.093 1.00 92.56 69 LEU A C 1
ATOM 544 O O . LEU A 1 69 ? -1.412 8.890 -2.766 1.00 92.56 69 LEU A O 1
ATOM 548 N N . LEU A 1 70 ? -2.276 10.582 -1.568 1.00 92.69 70 LEU A N 1
ATOM 549 C CA . LEU A 1 70 ? -3.675 10.193 -1.765 1.00 92.69 70 LEU A CA 1
ATOM 550 C C . LEU A 1 70 ? -4.060 10.169 -3.249 1.00 92.69 70 LEU A C 1
ATOM 552 O O . LEU A 1 70 ? -4.729 9.236 -3.699 1.00 92.69 70 LEU A O 1
ATOM 556 N N . ASP A 1 71 ? -3.612 11.164 -4.012 1.00 91.12 71 ASP A N 1
ATOM 557 C CA . ASP A 1 71 ? -3.795 11.222 -5.460 1.00 91.12 71 ASP A CA 1
ATOM 558 C C . ASP A 1 71 ? -3.099 10.053 -6.163 1.00 91.12 71 ASP A C 1
ATOM 560 O O . ASP A 1 71 ? -3.689 9.428 -7.046 1.00 91.12 71 ASP A O 1
ATOM 564 N N . HIS A 1 72 ? -1.863 9.735 -5.771 1.00 91.81 72 HIS A N 1
ATOM 565 C CA . HIS A 1 72 ? -1.133 8.600 -6.323 1.00 91.81 72 HIS A CA 1
ATOM 566 C C . HIS A 1 72 ? -1.838 7.275 -6.025 1.00 91.81 72 HIS A C 1
ATOM 568 O O . HIS A 1 72 ? -2.035 6.496 -6.951 1.00 91.81 72 HIS A O 1
ATOM 574 N N . ILE A 1 73 ? -2.277 7.035 -4.787 1.00 89.25 73 ILE A N 1
ATOM 575 C CA . ILE A 1 73 ? -3.027 5.821 -4.427 1.00 89.25 73 ILE A CA 1
ATOM 576 C C . ILE A 1 73 ? -4.298 5.729 -5.280 1.00 89.25 73 ILE A C 1
ATOM 578 O O . ILE A 1 73 ? -4.496 4.750 -5.990 1.00 89.25 73 ILE A O 1
ATOM 582 N N . THR A 1 74 ? -5.113 6.787 -5.299 1.00 85.75 74 THR A N 1
ATOM 583 C CA . THR A 1 74 ? -6.415 6.776 -5.991 1.00 85.75 74 THR A CA 1
ATOM 584 C C . THR A 1 74 ? -6.273 6.578 -7.504 1.00 85.75 74 THR A C 1
ATOM 586 O O . THR A 1 74 ? -7.079 5.890 -8.118 1.00 85.75 74 THR A O 1
ATOM 589 N N . LYS A 1 75 ? -5.246 7.169 -8.129 1.00 87.06 75 LYS A N 1
ATOM 590 C CA . LYS A 1 75 ? -5.015 7.047 -9.580 1.00 87.06 75 LYS A CA 1
ATOM 591 C C . LYS A 1 75 ? -4.387 5.711 -9.975 1.00 87.06 75 LYS A C 1
ATOM 593 O O . LYS A 1 75 ? -4.596 5.267 -11.099 1.00 87.06 75 LYS A O 1
ATOM 598 N N . ARG A 1 76 ? -3.575 5.108 -9.099 1.00 86.38 76 ARG A N 1
ATOM 599 C CA . ARG A 1 76 ? -2.850 3.860 -9.385 1.00 86.38 76 ARG A CA 1
ATOM 600 C C . ARG A 1 76 ? -3.627 2.607 -8.999 1.00 86.38 76 ARG A C 1
ATOM 602 O O . ARG A 1 76 ? -3.335 1.568 -9.575 1.00 86.38 76 ARG A O 1
ATOM 609 N N . PHE A 1 77 ? -4.601 2.717 -8.096 1.00 85.06 77 PHE A N 1
ATOM 610 C CA . PHE A 1 77 ? -5.432 1.611 -7.609 1.00 85.06 77 PHE A CA 1
ATOM 611 C C . PHE A 1 77 ? -6.942 1.869 -7.813 1.00 85.06 77 PHE A C 1
ATOM 613 O O . PHE A 1 77 ? -7.671 2.004 -6.834 1.00 85.06 77 PHE A O 1
ATOM 620 N N . PRO A 1 78 ? -7.435 2.025 -9.060 1.00 75.12 78 PRO A N 1
ATOM 621 C CA . PRO A 1 78 ? -8.870 2.194 -9.315 1.00 75.12 78 PRO A CA 1
ATOM 622 C C . PRO A 1 78 ? -9.668 0.876 -9.343 1.00 75.12 78 PRO A C 1
ATOM 624 O O . PRO A 1 78 ? -10.878 0.914 -9.140 1.00 75.12 78 PRO A O 1
ATOM 627 N N . ALA A 1 79 ? -9.007 -0.226 -9.715 1.00 73.94 79 ALA A N 1
ATOM 628 C CA . ALA A 1 79 ? -9.532 -1.594 -9.829 1.00 73.94 79 ALA A CA 1
ATOM 629 C C . ALA A 1 79 ? -8.341 -2.585 -9.806 1.00 73.94 79 ALA A C 1
ATOM 631 O O . ALA A 1 79 ? -8.131 -3.360 -10.746 1.00 73.94 79 ALA A O 1
ATOM 632 N N . GLY A 1 80 ? -7.457 -2.425 -8.821 1.00 78.38 80 GLY A N 1
ATOM 633 C CA . GLY A 1 80 ? -6.116 -2.998 -8.744 1.00 78.38 80 GLY A CA 1
ATOM 634 C C . GLY A 1 80 ? -5.024 -2.064 -9.272 1.00 78.38 80 GLY A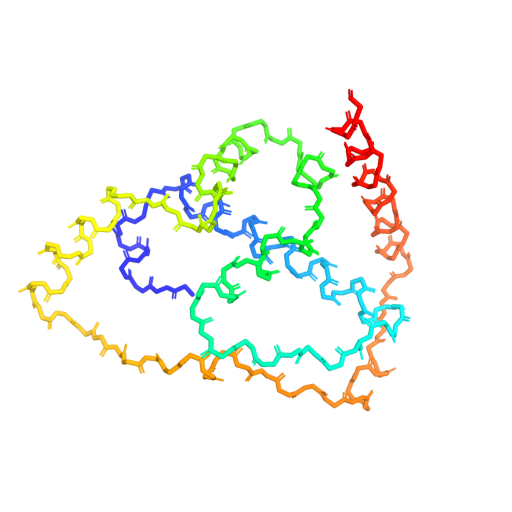 C 1
ATOM 635 O O . GLY A 1 80 ? -5.294 -1.028 -9.889 1.00 78.38 80 GLY A O 1
ATOM 636 N N . PHE A 1 81 ? -3.767 -2.439 -9.025 1.00 86.00 81 PHE A N 1
ATOM 637 C CA . PHE A 1 81 ? -2.604 -1.664 -9.452 1.00 86.00 81 PHE A CA 1
ATOM 638 C C . PHE A 1 81 ? -2.514 -1.568 -10.983 1.00 86.00 81 PHE A C 1
ATOM 640 O O . PHE A 1 81 ? -2.449 -2.588 -11.669 1.00 86.00 81 PHE A O 1
ATOM 647 N N . ARG A 1 82 ? -2.448 -0.342 -11.519 1.00 86.50 82 ARG A N 1
ATOM 648 C CA . ARG A 1 82 ? -2.207 -0.077 -12.946 1.00 86.50 82 ARG A CA 1
ATOM 649 C C . ARG A 1 82 ? -1.173 1.022 -13.168 1.00 86.50 82 ARG A C 1
ATOM 651 O O . ARG A 1 82 ? -1.319 2.162 -12.711 1.00 86.50 82 ARG A O 1
ATOM 658 N N . ASP A 1 83 ? -0.146 0.705 -13.954 1.00 90.94 83 ASP A N 1
ATOM 659 C CA . ASP A 1 83 ? 0.842 1.678 -14.422 1.00 90.94 83 ASP A CA 1
ATOM 660 C C . ASP A 1 83 ? 1.371 1.290 -15.806 1.00 90.94 83 ASP A C 1
ATOM 662 O O . ASP A 1 83 ? 2.452 0.720 -15.939 1.00 90.94 83 ASP A O 1
ATOM 666 N N . HIS A 1 84 ? 0.630 1.658 -16.854 1.00 91.81 84 HIS A N 1
ATOM 667 C CA . HIS A 1 84 ? 0.960 1.307 -18.242 1.00 91.81 84 HIS A CA 1
ATOM 668 C C . HIS A 1 84 ? 2.378 1.713 -18.663 1.00 91.81 84 HIS A C 1
ATOM 670 O O . HIS A 1 84 ? 3.057 0.977 -19.367 1.00 91.81 84 HIS A O 1
ATOM 676 N N . LYS A 1 85 ? 2.887 2.850 -18.167 1.00 93.12 85 LYS A N 1
ATOM 677 C CA . LYS A 1 85 ? 4.263 3.277 -18.470 1.00 93.12 85 LYS A CA 1
ATOM 678 C C . LYS A 1 85 ? 5.306 2.356 -17.837 1.00 93.12 85 LYS A C 1
ATOM 680 O O . LYS A 1 85 ? 6.372 2.155 -18.419 1.00 93.12 85 LYS A O 1
ATOM 685 N N . LEU A 1 86 ? 5.037 1.850 -16.634 1.00 94.88 86 LEU A N 1
ATOM 686 C CA . LEU A 1 86 ? 5.890 0.857 -15.989 1.00 94.88 86 LEU A CA 1
ATOM 687 C C . LEU A 1 86 ? 5.791 -0.476 -16.733 1.00 94.88 86 LEU A C 1
ATOM 689 O O . LEU A 1 86 ? 6.825 -1.042 -17.074 1.00 94.88 86 LEU A O 1
ATOM 693 N N . GLU A 1 87 ? 4.576 -0.935 -17.028 1.00 94.06 87 GLU A N 1
ATOM 694 C CA . GLU A 1 87 ? 4.311 -2.168 -17.779 1.00 94.06 87 GLU A CA 1
ATOM 695 C C . GLU A 1 87 ? 5.077 -2.180 -19.111 1.00 94.06 87 GLU A C 1
ATOM 697 O O . GLU A 1 87 ? 5.859 -3.099 -19.364 1.00 94.06 87 GLU A O 1
ATOM 702 N N . ASP A 1 88 ? 4.970 -1.110 -19.901 1.00 96.69 88 ASP A N 1
ATOM 703 C CA . ASP A 1 88 ? 5.671 -0.960 -21.180 1.00 96.69 88 ASP A CA 1
ATOM 704 C C . ASP A 1 88 ? 7.193 -1.061 -21.027 1.00 96.69 88 ASP A C 1
ATOM 706 O O . ASP A 1 88 ? 7.871 -1.737 -21.811 1.00 96.69 88 ASP A O 1
ATOM 710 N N . LYS A 1 89 ? 7.757 -0.406 -20.002 1.00 97.12 89 LYS A N 1
ATOM 711 C CA . LYS A 1 89 ? 9.198 -0.467 -19.718 1.00 97.12 89 LYS A CA 1
ATOM 712 C C . LYS A 1 89 ? 9.629 -1.868 -19.304 1.00 97.12 89 LYS A C 1
ATOM 714 O O . LYS A 1 89 ? 10.648 -2.345 -19.796 1.00 97.12 89 LYS A O 1
ATOM 719 N N . VAL A 1 90 ? 8.865 -2.534 -18.441 1.00 96.38 90 VAL A N 1
ATOM 720 C CA . VAL A 1 90 ? 9.165 -3.900 -17.991 1.00 96.38 90 VAL A CA 1
ATOM 721 C C . VAL A 1 90 ? 9.122 -4.866 -19.173 1.00 96.38 90 VAL A C 1
ATOM 723 O O . VAL A 1 90 ? 10.054 -5.650 -19.359 1.00 96.38 90 VAL A O 1
ATOM 726 N N . VAL A 1 91 ? 8.108 -4.771 -20.036 1.00 96.31 91 VAL A N 1
ATOM 727 C CA . VAL A 1 91 ? 8.021 -5.589 -21.252 1.00 96.31 91 VAL A CA 1
ATOM 728 C C . VAL A 1 91 ? 9.220 -5.328 -22.165 1.00 96.31 91 VAL A C 1
ATOM 730 O O . VAL A 1 91 ? 9.894 -6.269 -22.590 1.00 96.31 91 VAL A O 1
ATOM 733 N N . LYS A 1 92 ? 9.517 -4.059 -22.462 1.00 97.62 92 LYS A N 1
ATOM 734 C CA . LYS A 1 92 ? 10.551 -3.677 -23.434 1.00 97.62 92 LYS A CA 1
ATOM 735 C C . LYS A 1 92 ? 11.977 -3.953 -22.955 1.00 97.62 92 LYS A C 1
ATOM 737 O O . LYS A 1 92 ? 12.796 -4.423 -23.745 1.00 97.62 92 LYS A O 1
ATOM 742 N N . PHE A 1 93 ? 12.281 -3.624 -21.705 1.00 97.00 93 PHE A N 1
ATOM 743 C CA . PHE A 1 93 ? 13.652 -3.593 -21.193 1.00 97.00 93 PHE A CA 1
ATOM 744 C C . PHE A 1 93 ? 13.985 -4.745 -20.244 1.00 97.00 93 PHE A C 1
ATOM 746 O O . PHE A 1 93 ? 15.163 -5.012 -20.043 1.00 97.00 93 PHE A O 1
ATOM 753 N N . TRP A 1 94 ? 12.989 -5.462 -19.713 1.00 97.06 94 TRP A N 1
ATOM 754 C CA . TRP A 1 94 ? 13.225 -6.645 -18.881 1.00 97.06 94 TRP A CA 1
ATOM 755 C C . TRP A 1 94 ? 12.875 -7.934 -19.616 1.00 97.06 94 TRP A C 1
ATOM 757 O O . TRP A 1 94 ? 13.742 -8.772 -19.858 1.00 97.06 94 TRP A O 1
ATOM 767 N N . LEU A 1 95 ? 11.611 -8.079 -20.028 1.00 95.06 95 LEU A N 1
ATOM 768 C CA . LEU A 1 95 ? 11.115 -9.333 -20.599 1.00 95.06 95 LEU A CA 1
ATOM 769 C C . LEU A 1 95 ? 11.712 -9.613 -21.980 1.00 95.06 95 LEU A C 1
ATOM 771 O O . LEU A 1 95 ? 12.224 -10.707 -22.203 1.00 95.06 95 LEU A O 1
ATOM 775 N N . LYS A 1 96 ? 11.704 -8.628 -22.890 1.00 96.81 96 LYS A N 1
ATOM 776 C CA . LYS A 1 96 ? 12.301 -8.775 -24.233 1.00 96.81 96 LYS A CA 1
ATOM 777 C C . LYS A 1 96 ? 13.822 -8.928 -24.212 1.00 96.81 96 LYS A C 1
ATOM 779 O O . LYS A 1 96 ? 14.374 -9.492 -25.146 1.00 96.81 96 LYS A O 1
ATOM 784 N N . GLN A 1 97 ? 14.482 -8.452 -23.157 1.00 96.44 97 GLN A N 1
ATOM 785 C CA . GLN A 1 97 ? 15.924 -8.629 -22.954 1.00 96.44 97 GLN A CA 1
ATOM 786 C C . GLN A 1 97 ? 16.261 -9.956 -22.259 1.00 96.44 97 GLN A C 1
ATOM 788 O O . GLN A 1 97 ? 17.422 -10.219 -21.968 1.00 96.44 97 GLN A O 1
ATOM 793 N N . ASN A 1 98 ? 15.248 -10.785 -21.977 1.00 95.50 98 ASN A N 1
ATOM 794 C CA . ASN A 1 98 ? 15.379 -12.062 -21.284 1.00 95.50 98 ASN A CA 1
ATOM 795 C C . ASN A 1 98 ? 16.141 -11.958 -19.947 1.00 95.50 98 ASN A C 1
ATOM 797 O O . ASN A 1 98 ? 16.892 -12.860 -19.576 1.00 95.50 98 ASN A O 1
ATOM 801 N N . LEU A 1 99 ? 15.945 -10.847 -19.223 1.00 96.00 99 LEU A N 1
ATOM 802 C CA . LEU A 1 99 ? 16.494 -10.667 -17.880 1.00 96.00 99 LEU A CA 1
ATOM 803 C C . LEU A 1 99 ? 15.859 -11.664 -16.888 1.00 96.00 99 LEU A C 1
ATOM 805 O O . LEU A 1 99 ? 14.759 -12.169 -17.147 1.00 96.00 99 LEU A O 1
ATOM 809 N N . PRO A 1 100 ? 16.515 -11.938 -15.739 1.00 95.75 100 PRO A N 1
ATOM 810 C CA . PRO A 1 100 ? 16.044 -12.925 -14.774 1.00 95.75 100 PRO A CA 1
ATOM 811 C C . PRO A 1 100 ? 14.585 -12.713 -14.363 1.00 95.75 100 PRO A C 1
ATOM 813 O O . PRO A 1 100 ? 14.164 -11.601 -14.023 1.00 95.75 100 PRO A O 1
ATOM 816 N N . LYS A 1 101 ? 13.819 -13.805 -14.387 1.00 92.62 101 LYS A N 1
ATOM 817 C CA . LYS A 1 101 ? 12.404 -13.862 -14.018 1.00 92.62 101 LYS A CA 1
ATOM 818 C C . LYS A 1 101 ? 12.104 -15.181 -13.317 1.00 92.62 101 LYS A C 1
ATOM 820 O O . LYS A 1 101 ? 12.722 -16.199 -13.619 1.00 92.62 101 LYS A O 1
ATOM 825 N N . ILE A 1 102 ? 11.140 -15.147 -12.408 1.00 89.75 102 ILE A N 1
ATOM 826 C CA . ILE A 1 102 ? 10.596 -16.326 -11.734 1.00 89.75 102 ILE A CA 1
ATOM 827 C C . ILE A 1 102 ? 9.102 -16.407 -12.029 1.00 89.75 102 ILE A C 1
ATOM 829 O O . ILE A 1 102 ? 8.439 -15.375 -12.145 1.00 89.75 102 ILE A O 1
ATOM 833 N N . ASN A 1 103 ? 8.581 -17.624 -12.153 1.00 86.00 103 ASN A N 1
ATOM 834 C CA . ASN A 1 103 ? 7.144 -17.852 -12.232 1.00 86.00 103 ASN A CA 1
ATOM 835 C C . ASN A 1 103 ? 6.618 -18.037 -10.810 1.00 86.00 103 ASN A C 1
ATOM 837 O O . ASN A 1 103 ? 7.157 -18.846 -10.057 1.00 86.00 103 ASN A O 1
ATOM 841 N N . ILE A 1 104 ? 5.588 -17.279 -10.452 1.00 82.19 104 ILE A N 1
ATOM 842 C CA . ILE A 1 104 ? 4.942 -17.349 -9.142 1.00 82.19 104 ILE A CA 1
ATOM 843 C C . ILE A 1 104 ? 3.547 -17.922 -9.375 1.00 82.19 104 ILE A C 1
ATOM 845 O O . ILE A 1 104 ? 2.798 -17.396 -10.199 1.00 82.19 104 ILE A O 1
ATOM 849 N N . ALA A 1 105 ? 3.222 -19.021 -8.696 1.00 80.81 105 ALA A N 1
ATOM 850 C CA . ALA A 1 105 ? 1.875 -19.577 -8.719 1.00 80.81 105 ALA A CA 1
ATOM 851 C C . ALA A 1 105 ? 0.925 -18.689 -7.895 1.00 80.81 105 ALA A C 1
ATOM 853 O O . ALA A 1 105 ? 1.357 -18.025 -6.953 1.00 80.81 105 ALA A O 1
ATOM 854 N N . LEU A 1 106 ? -0.362 -18.647 -8.249 1.00 71.75 106 LEU A N 1
ATOM 855 C CA . LEU A 1 106 ? -1.333 -17.766 -7.580 1.00 71.75 106 LEU A CA 1
ATOM 856 C C . LEU A 1 106 ? -1.515 -18.111 -6.091 1.00 71.75 106 LEU A C 1
ATOM 858 O O . LEU A 1 106 ? -1.718 -17.223 -5.270 1.00 71.75 106 LEU A O 1
ATOM 862 N N . ASP A 1 107 ? -1.377 -19.385 -5.735 1.00 71.06 107 ASP A N 1
ATOM 863 C CA . ASP A 1 107 ? -1.447 -19.909 -4.368 1.00 71.06 107 ASP A CA 1
ATOM 864 C C . ASP A 1 107 ? -0.149 -19.716 -3.564 1.00 71.06 107 ASP A C 1
ATOM 866 O O . ASP A 1 107 ? -0.164 -19.787 -2.332 1.00 71.06 107 ASP A O 1
ATOM 870 N N . ALA A 1 108 ? 0.968 -19.404 -4.230 1.00 71.00 108 ALA A N 1
ATOM 871 C CA . ALA A 1 108 ? 2.264 -19.187 -3.586 1.00 71.00 108 ALA A CA 1
ATOM 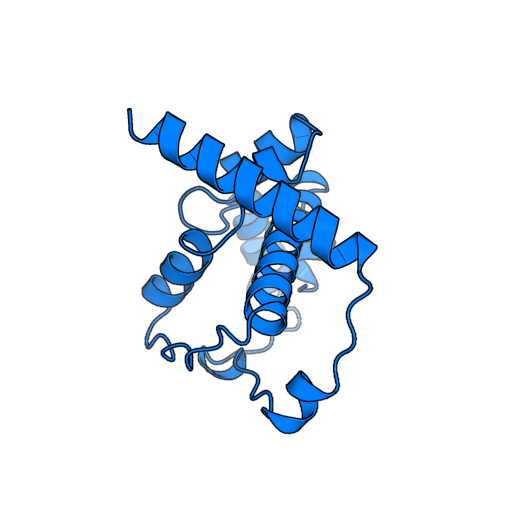872 C C . ALA A 1 108 ? 2.300 -17.931 -2.696 1.00 71.00 108 ALA A C 1
ATOM 874 O O . ALA A 1 108 ? 3.239 -17.764 -1.920 1.00 71.00 108 ALA A O 1
ATOM 875 N N . ASN A 1 109 ? 1.290 -17.057 -2.781 1.00 68.19 109 ASN A N 1
ATOM 876 C CA . ASN A 1 109 ? 1.161 -15.864 -1.940 1.00 68.19 109 ASN A CA 1
ATOM 877 C C . ASN A 1 109 ? 0.345 -16.107 -0.652 1.00 68.19 109 ASN A C 1
ATOM 879 O O . ASN A 1 109 ? -0.147 -15.163 -0.038 1.00 68.19 109 ASN A O 1
ATOM 883 N N . THR A 1 110 ? 0.166 -17.367 -0.243 1.00 73.69 110 THR A N 1
ATOM 884 C CA . THR A 1 110 ? -0.553 -17.720 0.987 1.00 73.69 110 THR A CA 1
ATOM 885 C C . THR A 1 110 ? 0.414 -18.051 2.123 1.00 73.69 110 THR A C 1
ATOM 887 O O . THR A 1 110 ? 1.375 -18.802 1.962 1.00 73.69 110 THR A O 1
ATOM 890 N N . VAL A 1 111 ? 0.153 -17.496 3.309 1.00 77.69 111 VAL A N 1
ATOM 891 C CA . VAL A 1 111 ? 0.888 -17.812 4.540 1.00 77.69 111 VAL A CA 1
ATOM 892 C C .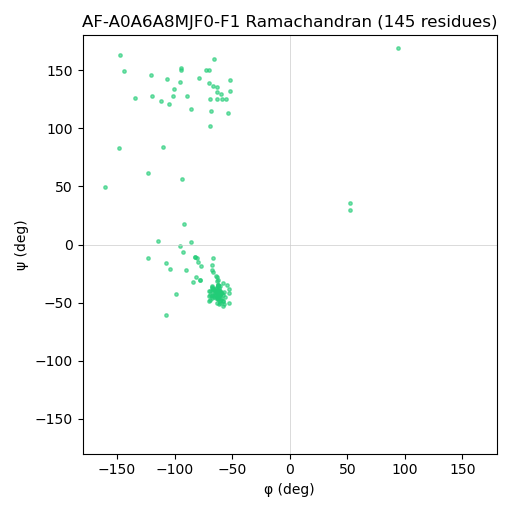 VAL A 1 111 ? -0.085 -18.378 5.562 1.00 77.69 111 VAL A C 1
ATOM 894 O O . VAL A 1 111 ? -1.105 -17.768 5.875 1.00 77.69 111 VAL A O 1
ATOM 897 N N . LYS A 1 112 ? 0.249 -19.545 6.118 1.00 80.50 112 LYS A N 1
ATOM 898 C CA . LYS A 1 112 ? -0.493 -20.137 7.233 1.00 80.50 112 LYS A CA 1
ATOM 899 C C . LYS A 1 112 ? 0.036 -19.570 8.545 1.00 80.50 112 LYS A C 1
ATOM 901 O O . LYS A 1 112 ? 1.189 -19.803 8.901 1.00 80.50 112 LYS A O 1
ATOM 906 N N . LEU A 1 113 ? -0.817 -18.851 9.266 1.00 80.00 113 LEU A N 1
ATOM 907 C CA . LEU A 1 113 ? -0.530 -18.344 10.606 1.00 80.00 113 LEU A CA 1
ATOM 908 C C . LEU A 1 113 ? -1.229 -19.237 11.633 1.00 80.00 113 LEU A C 1
ATOM 910 O O . LEU A 1 113 ? -2.425 -19.498 11.514 1.00 80.00 113 LEU A O 1
ATOM 914 N N . SER A 1 114 ? -0.496 -19.727 12.633 1.00 84.25 114 SER A N 1
ATOM 915 C CA . SER A 1 114 ? -1.098 -20.530 13.699 1.00 84.25 114 SER A CA 1
ATOM 916 C C . SER A 1 114 ? -1.800 -19.630 14.719 1.00 84.25 114 SER A C 1
ATOM 918 O O . SER A 1 114 ? -1.309 -18.553 15.067 1.00 84.25 114 SER A O 1
ATOM 920 N N . ALA A 1 115 ? -2.935 -20.094 15.247 1.00 80.81 115 ALA A N 1
ATOM 921 C CA . ALA A 1 115 ? -3.655 -19.389 16.309 1.00 80.81 115 ALA A CA 1
ATOM 922 C C . ALA A 1 115 ? -2.778 -19.178 17.558 1.00 80.81 115 ALA A C 1
ATOM 924 O O . ALA A 1 115 ? -2.870 -18.148 18.222 1.00 80.81 115 ALA A O 1
ATOM 925 N N . GLU A 1 116 ? -1.881 -20.125 17.844 1.00 86.25 116 GLU A N 1
ATOM 926 C CA . GLU A 1 116 ? -0.923 -20.027 18.944 1.00 86.25 116 GLU A CA 1
ATOM 927 C C . GLU A 1 116 ? 0.092 -18.890 18.744 1.00 86.25 116 GLU A C 1
ATOM 929 O O . GLU A 1 116 ? 0.403 -18.165 19.687 1.00 86.25 116 GLU A O 1
ATOM 934 N N . SER A 1 117 ? 0.617 -18.705 17.528 1.00 85.56 117 SER A N 1
ATOM 935 C CA . SER A 1 117 ? 1.526 -17.591 17.238 1.00 85.56 117 SER A CA 1
ATOM 936 C C . SER A 1 117 ? 0.811 -16.248 17.358 1.00 85.56 117 SER A C 1
ATOM 938 O O . SER A 1 117 ? 1.385 -15.299 17.885 1.00 85.56 117 SER A O 1
ATOM 940 N N . LEU A 1 118 ? -0.444 -16.180 16.914 1.00 85.94 118 LEU A N 1
ATOM 941 C CA . LEU A 1 118 ? -1.254 -14.965 16.953 1.00 85.94 118 LEU A CA 1
ATOM 942 C C . LEU A 1 118 ? -1.649 -14.562 18.380 1.00 85.94 118 LEU A C 1
ATOM 944 O O . LEU A 1 118 ? -1.582 -13.382 18.714 1.00 85.94 118 LEU A O 1
ATOM 948 N N . SER A 1 119 ? -1.994 -15.521 19.245 1.00 83.62 119 SER A N 1
ATOM 949 C CA . SER A 1 119 ? -2.393 -15.243 20.635 1.00 83.62 119 SER A CA 1
ATOM 950 C C . SER A 1 119 ? -1.252 -14.715 21.509 1.00 83.62 119 SER A C 1
ATOM 952 O O . SER A 1 119 ? -1.494 -14.051 22.516 1.00 83.62 119 SER A O 1
ATOM 954 N N . LYS A 1 120 ? 0.001 -14.978 21.118 1.00 89.00 120 LYS A N 1
ATOM 955 C CA . LYS A 1 120 ? 1.203 -14.487 21.807 1.00 89.00 120 LYS A CA 1
ATOM 956 C C . LYS A 1 120 ? 1.576 -13.053 21.424 1.00 89.00 120 LYS A C 1
ATOM 958 O O . LYS A 1 120 ? 2.441 -12.466 22.079 1.00 89.00 120 LYS A O 1
ATOM 963 N N . ILE A 1 121 ? 0.959 -12.484 20.386 1.00 90.06 121 ILE A N 1
ATOM 964 C CA . ILE A 1 121 ? 1.239 -11.112 19.960 1.00 90.06 121 ILE A CA 1
ATOM 965 C C . ILE A 1 121 ? 0.702 -10.144 21.013 1.00 90.06 121 ILE A C 1
ATOM 967 O O . ILE A 1 121 ? -0.475 -10.161 21.365 1.00 90.06 121 ILE A O 1
ATOM 971 N N . LYS A 1 122 ? 1.578 -9.266 21.504 1.00 90.62 122 LYS A N 1
ATOM 972 C CA . LYS A 1 122 ? 1.209 -8.168 22.396 1.00 90.62 122 LYS A CA 1
ATOM 973 C C . LYS A 1 122 ? 1.228 -6.871 21.607 1.00 90.62 122 LYS A C 1
ATOM 975 O O . LYS A 1 122 ? 2.266 -6.495 21.067 1.00 90.62 122 LYS A O 1
ATOM 980 N N . PHE A 1 123 ? 0.089 -6.193 21.562 1.00 91.44 123 PHE A N 1
ATOM 981 C CA . PHE A 1 123 ? -0.010 -4.870 20.965 1.00 91.44 123 PHE A CA 1
ATOM 982 C C . PHE A 1 123 ? 0.125 -3.798 22.036 1.00 91.44 123 PHE A C 1
ATOM 984 O O . PHE A 1 123 ? -0.420 -3.923 23.133 1.00 91.44 123 PHE A O 1
ATOM 991 N N . ASP A 1 124 ? 0.841 -2.734 21.694 1.00 94.69 124 ASP A N 1
ATOM 992 C CA . ASP A 1 124 ? 0.897 -1.539 22.519 1.00 94.69 124 ASP A CA 1
ATOM 993 C C . ASP A 1 124 ? -0.511 -0.899 22.624 1.00 94.69 124 ASP A C 1
ATOM 995 O O . ASP A 1 124 ? -1.181 -0.726 21.597 1.00 94.69 124 ASP A O 1
ATOM 999 N N . PRO A 1 125 ? -0.997 -0.546 23.831 1.00 94.06 125 PRO A N 1
ATOM 1000 C CA . PRO A 1 125 ? -2.334 0.027 23.999 1.00 94.06 125 PRO A CA 1
ATOM 1001 C C . PRO A 1 125 ? -2.544 1.348 23.250 1.00 94.06 125 PRO A C 1
ATOM 1003 O O . PRO A 1 125 ? -3.626 1.576 22.710 1.00 94.06 125 PRO A O 1
ATOM 1006 N N . VAL A 1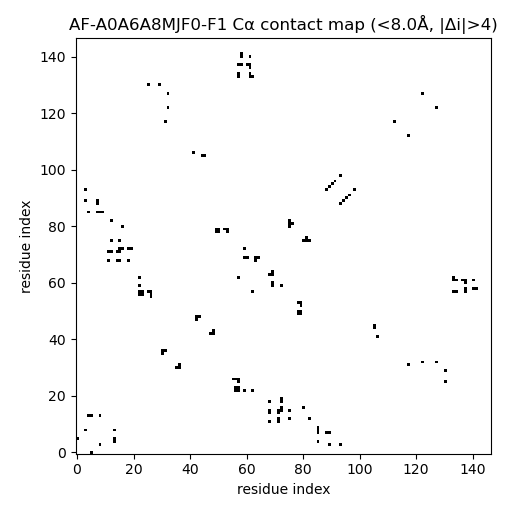 126 ? -1.515 2.199 23.164 1.00 96.56 126 VAL A N 1
ATOM 1007 C CA . VAL A 1 126 ? -1.580 3.476 22.433 1.00 96.56 126 VAL A CA 1
ATOM 1008 C C . VAL A 1 126 ? -1.723 3.211 20.938 1.00 96.56 126 VAL A C 1
ATOM 1010 O O . VAL A 1 126 ? -2.470 3.901 20.239 1.00 96.56 126 VAL A O 1
ATOM 1013 N N . PHE A 1 127 ? -1.040 2.185 20.431 1.00 94.19 127 PHE A N 1
ATOM 1014 C CA . PHE A 1 127 ? -1.215 1.741 19.054 1.00 94.19 127 PHE A CA 1
ATOM 1015 C C . PHE A 1 127 ? -2.651 1.257 18.785 1.00 94.19 127 PHE A C 1
ATOM 1017 O O . PHE A 1 127 ? -3.251 1.679 17.793 1.00 94.19 127 PHE A O 1
ATOM 1024 N N . LEU A 1 128 ? -3.232 0.437 19.669 1.00 94.50 128 LEU A N 1
ATOM 1025 C CA . LEU A 1 128 ? -4.617 -0.034 19.521 1.00 94.50 128 LEU A CA 1
ATOM 1026 C C . LEU A 1 128 ? -5.633 1.112 19.557 1.00 94.50 128 LEU A C 1
ATOM 1028 O O . LEU A 1 128 ? -6.580 1.124 18.768 1.00 94.50 128 LEU A O 1
ATOM 1032 N N . GLU A 1 129 ? -5.421 2.103 20.422 1.00 96.19 129 GLU A N 1
ATOM 1033 C CA . GLU A 1 129 ? -6.270 3.292 20.478 1.00 96.19 129 GLU A CA 1
ATOM 1034 C C . GLU A 1 129 ? -6.243 4.051 19.143 1.00 96.19 129 GLU A C 1
ATOM 1036 O O . GLU A 1 129 ? -7.292 4.350 18.563 1.00 96.19 129 GLU A O 1
ATOM 1041 N N . ARG A 1 130 ? -5.044 4.303 18.600 1.00 95.81 130 ARG A N 1
ATOM 1042 C CA . ARG A 1 130 ? -4.884 4.949 17.289 1.00 95.81 130 ARG A CA 1
ATOM 1043 C C . ARG A 1 130 ? -5.549 4.144 16.179 1.00 95.81 130 ARG A C 1
ATOM 1045 O O . ARG A 1 130 ? -6.218 4.729 15.328 1.00 95.81 130 ARG A O 1
ATOM 1052 N N . LEU A 1 131 ? -5.408 2.821 16.195 1.00 95.06 131 LEU A N 1
ATOM 1053 C CA . LEU A 1 131 ? -6.037 1.940 15.216 1.00 95.06 131 LEU A CA 1
ATOM 1054 C C . LEU A 1 131 ? -7.570 2.057 15.258 1.00 95.06 131 LEU A C 1
ATOM 1056 O O . LEU A 1 131 ? -8.205 2.207 14.213 1.00 95.06 131 LEU A O 1
ATOM 1060 N N . GLY A 1 132 ? -8.158 2.097 16.457 1.00 94.62 132 GLY A N 1
ATOM 1061 C CA . GLY A 1 132 ? -9.591 2.335 16.644 1.00 94.62 132 GLY A CA 1
ATOM 1062 C C . GLY A 1 132 ? -10.046 3.705 16.125 1.00 94.62 132 GLY A C 1
ATOM 1063 O O . GLY A 1 132 ? -11.083 3.814 15.467 1.00 94.62 132 GLY A O 1
ATOM 1064 N N . GLN A 1 133 ? -9.253 4.760 16.338 1.00 95.88 133 GLN A N 1
ATOM 1065 C CA . GLN A 1 133 ? -9.543 6.091 15.787 1.00 95.88 133 GLN A CA 1
ATOM 1066 C C . GLN A 1 133 ? -9.529 6.094 14.248 1.00 95.88 133 GLN A C 1
ATOM 1068 O O . GLN A 1 133 ? -10.390 6.722 13.621 1.00 95.88 133 GLN A O 1
ATOM 1073 N N . LEU A 1 134 ? -8.574 5.392 13.628 1.00 95.62 134 LEU A N 1
ATOM 1074 C CA . LEU A 1 134 ? -8.508 5.231 12.172 1.00 95.62 134 LEU A CA 1
ATOM 1075 C C . LEU A 1 134 ? -9.724 4.465 11.635 1.00 95.62 134 LEU A C 1
ATOM 1077 O O . LEU A 1 134 ? -10.290 4.859 10.614 1.00 95.62 134 LEU A O 1
ATOM 1081 N N . GLU A 1 135 ? -10.176 3.428 12.344 1.00 92.81 135 GLU A N 1
ATOM 1082 C CA . GLU A 1 135 ? -11.330 2.610 11.947 1.00 92.81 135 GLU A CA 1
ATOM 1083 C C . GLU A 1 135 ? -12.610 3.453 11.951 1.00 92.81 135 GLU A C 1
ATOM 1085 O O . GLU A 1 135 ? -13.355 3.484 10.968 1.00 92.81 135 GLU A O 1
ATOM 1090 N N . GLN A 1 136 ? -12.817 4.240 13.010 1.00 93.94 136 GLN A N 1
ATOM 1091 C CA . GLN A 1 136 ? -13.948 5.162 13.102 1.00 93.94 136 GLN A CA 1
ATOM 1092 C C . GLN A 1 136 ? -13.920 6.235 12.006 1.00 93.94 136 GLN A C 1
ATOM 1094 O O . GLN A 1 136 ? -14.962 6.558 11.427 1.00 93.94 136 GLN A O 1
ATOM 1099 N N . LYS A 1 137 ? -12.744 6.802 11.701 1.00 94.38 137 LYS A N 1
ATOM 1100 C CA . LYS A 1 137 ? -12.584 7.773 10.604 1.00 94.38 137 LYS A CA 1
ATOM 1101 C C . LYS A 1 137 ? -12.918 7.141 9.252 1.00 94.38 137 LYS A C 1
ATOM 1103 O O . LYS A 1 137 ? -13.688 7.725 8.492 1.00 94.38 137 LYS A O 1
ATOM 1108 N N . SER A 1 138 ? -12.402 5.942 8.989 1.00 92.44 138 SER A N 1
ATOM 1109 C CA . SER A 1 138 ? -12.665 5.171 7.770 1.00 92.44 138 SER A CA 1
ATOM 1110 C C . SER A 1 138 ? -14.165 4.901 7.586 1.00 92.44 138 SER A C 1
ATOM 1112 O O . SER A 1 138 ? -14.744 5.242 6.552 1.00 92.44 138 SER A O 1
ATOM 1114 N N . ALA A 1 139 ? -14.845 4.417 8.632 1.00 90.75 139 ALA A N 1
ATOM 1115 C CA . ALA A 1 139 ? -16.286 4.162 8.609 1.00 90.75 139 ALA A CA 1
ATOM 1116 C C . ALA A 1 139 ? -17.115 5.430 8.327 1.00 90.75 139 ALA A C 1
ATOM 1118 O O . ALA A 1 139 ? -18.076 5.390 7.554 1.00 90.75 139 ALA A O 1
ATOM 1119 N N . LYS A 1 140 ? -16.735 6.577 8.909 1.00 91.81 140 LYS A N 1
ATOM 1120 C CA . LYS A 1 140 ? -17.388 7.872 8.640 1.00 91.81 140 LYS A CA 1
ATOM 1121 C C . LYS A 1 140 ? -17.231 8.304 7.180 1.00 91.81 140 LYS A C 1
ATOM 1123 O O . LYS A 1 140 ? -18.185 8.820 6.602 1.00 91.81 140 LYS A O 1
ATOM 1128 N N . ILE A 1 141 ? -16.057 8.098 6.582 1.00 90.12 141 ILE A N 1
ATOM 1129 C CA . ILE A 1 141 ? -15.792 8.438 5.174 1.00 90.12 141 ILE A CA 1
ATOM 1130 C C . ILE A 1 141 ? -16.632 7.560 4.239 1.00 90.12 141 ILE A C 1
ATOM 1132 O O . ILE A 1 141 ? -17.267 8.088 3.328 1.00 90.12 141 ILE A O 1
ATOM 1136 N N . ARG A 1 142 ? -16.701 6.249 4.495 1.00 86.69 142 ARG A N 1
ATOM 1137 C CA . ARG A 1 142 ? -17.515 5.312 3.699 1.00 86.69 142 ARG A CA 1
ATOM 1138 C C . ARG A 1 142 ? -19.004 5.642 3.741 1.00 86.69 142 ARG A C 1
ATOM 1140 O O . ARG A 1 142 ? -19.640 5.694 2.692 1.00 86.69 142 ARG A O 1
ATOM 1147 N N . LYS A 1 143 ? -19.544 5.950 4.929 1.00 84.69 143 LYS A N 1
ATOM 1148 C CA . LYS A 1 143 ? -20.943 6.390 5.072 1.00 84.69 143 LYS A CA 1
ATOM 1149 C C . LYS A 1 143 ? -21.231 7.621 4.216 1.00 84.69 143 LYS A C 1
ATOM 1151 O O . LYS A 1 143 ? -22.217 7.625 3.499 1.00 84.69 143 LYS A O 1
ATOM 1156 N N . LYS A 1 144 ? -20.344 8.624 4.220 1.00 81.88 144 LYS A N 1
ATOM 1157 C CA . LYS A 1 144 ? -20.504 9.835 3.396 1.00 81.88 144 LYS A CA 1
ATOM 1158 C C . LYS A 1 144 ? -20.472 9.585 1.884 1.00 81.88 144 LYS A C 1
ATOM 1160 O O . LYS A 1 144 ? -21.044 10.385 1.169 1.00 81.88 144 LYS A O 1
ATOM 1165 N N . LYS A 1 145 ? -19.793 8.538 1.400 1.00 73.81 145 LYS A N 1
ATOM 1166 C CA . LYS A 1 145 ? -19.776 8.168 -0.031 1.00 73.81 145 LYS A CA 1
ATOM 1167 C C . LYS A 1 145 ? -21.059 7.462 -0.494 1.00 73.81 145 LYS A C 1
ATOM 1169 O O . LYS A 1 145 ? -21.267 7.349 -1.693 1.00 73.81 145 LYS A O 1
ATOM 1174 N N . SER A 1 146 ? -21.845 6.921 0.440 1.00 62.66 146 SER A N 1
ATOM 1175 C CA . SER A 1 146 ? -23.055 6.133 0.146 1.00 62.66 146 SER A CA 1
ATOM 1176 C C . SER A 1 146 ? -24.337 6.980 0.113 1.00 62.66 146 SER A C 1
ATOM 1178 O O . SER A 1 146 ? -25.396 6.444 -0.201 1.00 62.66 146 SER A O 1
ATO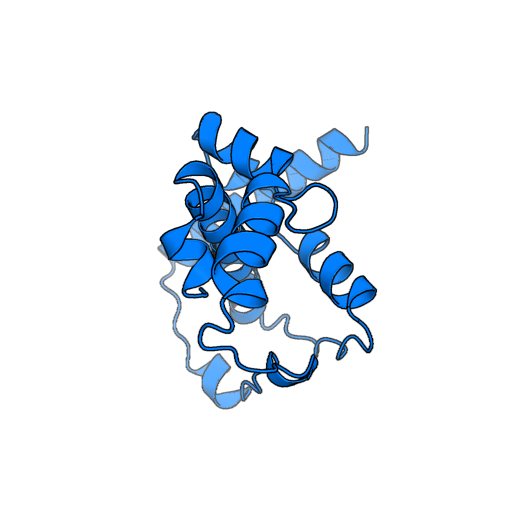M 1180 N N . TYR A 1 147 ? -24.236 8.266 0.467 1.00 47.94 147 TYR A N 1
ATOM 1181 C CA . TYR A 1 147 ? -25.273 9.293 0.322 1.00 47.94 147 TYR A CA 1
ATOM 1182 C C . TYR A 1 147 ? -24.913 10.204 -0.849 1.00 47.94 147 TYR A C 1
ATOM 1184 O O . TYR A 1 147 ? -25.853 10.667 -1.525 1.00 47.94 147 TYR A O 1
#